Protein AF-A0AAJ1PRW4-F1 (afdb_monomer_lite)

Secondary structure (DSSP, 8-state):
--HHHHHHHTTS-HHHHHHHHHHHB-TT--B----HHHHHHHHHHHHHHHHS---GGGHHHHHHHHHH--TTT--HHHHHHHHHHH--SPPPPHHHH--

Organism: NCBI:txid3045839

Structure (mmCIF, N/CA/C/O backbone):
data_AF-A0AAJ1PRW4-F1
#
_entry.id   AF-A0AAJ1PRW4-F1
#
loop_
_atom_site.group_PDB
_atom_site.id
_atom_site.type_symbol
_atom_site.label_atom_id
_atom_site.label_alt_id
_atom_site.label_comp_id
_atom_site.label_asym_id
_atom_site.label_entity_id
_atom_site.label_seq_id
_atom_site.pdbx_PDB_ins_code
_atom_site.Cartn_x
_atom_site.Cartn_y
_atom_site.Cartn_z
_atom_site.occupancy
_atom_site.B_iso_or_equiv
_atom_site.auth_seq_id
_atom_site.auth_comp_id
_atom_site.auth_asym_id
_atom_site.auth_atom_id
_atom_site.pdbx_PDB_model_num
ATOM 1 N N . MET A 1 1 ? 9.268 9.230 -27.012 1.00 68.38 1 MET A N 1
ATOM 2 C CA . MET A 1 1 ? 10.342 8.262 -26.681 1.00 68.38 1 MET A CA 1
ATOM 3 C C . MET A 1 1 ? 9.889 6.880 -27.147 1.00 68.38 1 MET A C 1
ATOM 5 O O . MET A 1 1 ? 8.752 6.530 -26.859 1.00 68.38 1 MET A O 1
ATOM 9 N N . SER A 1 2 ? 10.690 6.126 -27.910 1.00 83.56 2 SER A N 1
ATOM 10 C CA . SER A 1 2 ? 10.282 4.792 -28.388 1.00 83.56 2 SER A CA 1
ATOM 11 C C . SER A 1 2 ? 10.427 3.731 -27.290 1.00 83.56 2 SER A C 1
ATOM 13 O O . SER A 1 2 ? 11.272 3.859 -26.402 1.00 83.56 2 SER A O 1
ATOM 15 N N . ILE A 1 3 ? 9.641 2.651 -27.354 1.00 84.12 3 ILE A N 1
ATOM 16 C CA . ILE A 1 3 ? 9.716 1.557 -26.370 1.00 84.12 3 ILE A CA 1
ATOM 17 C C . ILE A 1 3 ? 11.099 0.886 -26.334 1.00 84.12 3 ILE A C 1
ATOM 19 O O . ILE A 1 3 ? 11.556 0.466 -25.274 1.00 84.12 3 ILE A O 1
ATOM 23 N N . CYS A 1 4 ? 11.803 0.859 -27.470 1.00 87.06 4 CYS A N 1
ATOM 24 C CA . CYS A 1 4 ? 13.178 0.371 -27.569 1.00 87.06 4 CYS A CA 1
ATOM 25 C C . CYS A 1 4 ? 14.165 1.254 -26.795 1.00 87.06 4 CYS A C 1
ATOM 27 O O . CYS A 1 4 ? 15.070 0.733 -26.145 1.00 87.06 4 CYS A O 1
ATOM 29 N N . ALA A 1 5 ? 13.990 2.579 -26.843 1.00 84.88 5 ALA A N 1
ATOM 30 C CA . ALA A 1 5 ? 14.817 3.511 -26.080 1.00 84.88 5 ALA A CA 1
ATOM 31 C C . ALA A 1 5 ? 14.594 3.334 -24.57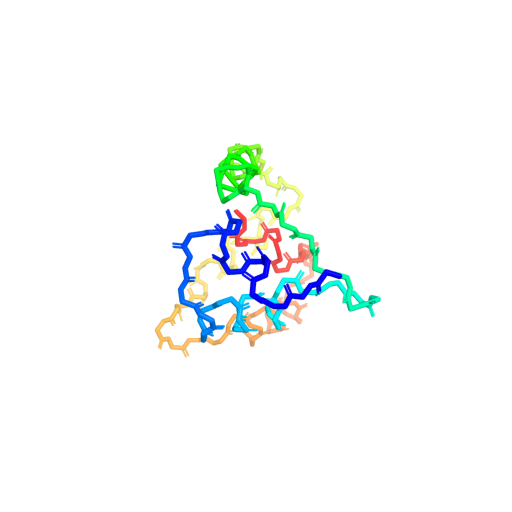1 1.00 84.88 5 ALA A C 1
ATOM 33 O O . ALA A 1 5 ? 15.559 3.250 -23.816 1.00 84.88 5 ALA A O 1
ATOM 34 N N . ILE A 1 6 ? 13.335 3.167 -24.154 1.00 82.25 6 ILE A N 1
ATOM 35 C CA . ILE A 1 6 ? 12.976 2.905 -22.755 1.00 82.25 6 ILE A CA 1
ATOM 36 C C . ILE A 1 6 ? 13.575 1.575 -22.286 1.00 82.25 6 ILE A C 1
ATOM 38 O O . ILE A 1 6 ? 14.233 1.539 -21.253 1.00 82.25 6 ILE A O 1
ATOM 42 N N . ALA A 1 7 ? 13.427 0.497 -23.063 1.00 86.00 7 ALA A N 1
ATOM 43 C CA . ALA A 1 7 ? 13.979 -0.822 -22.742 1.00 86.00 7 ALA A CA 1
ATOM 44 C C . ALA A 1 7 ? 15.508 -0.798 -22.549 1.00 86.00 7 ALA A C 1
ATOM 46 O O . ALA A 1 7 ? 16.024 -1.405 -21.608 1.00 86.00 7 ALA A O 1
ATOM 47 N N . LYS A 1 8 ? 16.225 -0.046 -23.399 1.00 86.38 8 LYS A N 1
ATOM 48 C CA . LYS A 1 8 ? 17.671 0.193 -23.262 1.00 86.38 8 LYS A CA 1
ATOM 49 C C . LYS A 1 8 ? 18.000 0.992 -22.000 1.00 86.38 8 LYS A C 1
ATOM 51 O O . LYS A 1 8 ? 18.910 0.608 -21.271 1.00 86.38 8 LYS A O 1
ATOM 56 N N . GLN A 1 9 ? 17.245 2.054 -21.721 1.00 84.44 9 GLN A N 1
ATOM 57 C CA . GLN A 1 9 ? 17.440 2.909 -20.548 1.00 84.44 9 GLN A CA 1
ATOM 58 C C . GLN A 1 9 ? 17.266 2.136 -19.232 1.00 84.44 9 GLN A C 1
ATOM 60 O O . GLN A 1 9 ? 18.070 2.296 -18.318 1.00 84.44 9 GLN A O 1
ATOM 65 N N . ILE A 1 10 ? 16.265 1.255 -19.153 1.00 81.19 10 ILE A N 1
ATOM 66 C CA . ILE A 1 10 ? 15.992 0.435 -17.961 1.00 81.19 10 ILE A CA 1
ATOM 67 C C . ILE A 1 10 ? 16.779 -0.888 -17.932 1.00 81.19 10 ILE A C 1
ATOM 69 O O . ILE A 1 10 ? 16.681 -1.635 -16.960 1.00 81.19 10 ILE A O 1
ATOM 73 N N . LYS A 1 11 ? 17.539 -1.205 -18.992 1.00 86.88 11 LYS A N 1
ATOM 74 C CA . LYS A 1 11 ? 18.270 -2.474 -19.178 1.00 86.88 11 LYS A CA 1
ATOM 75 C C . LYS A 1 11 ? 17.382 -3.719 -18.996 1.00 86.88 11 LYS A C 1
ATOM 77 O O . LYS A 1 11 ? 17.758 -4.675 -18.317 1.00 86.88 11 LYS A O 1
ATOM 82 N N . LYS A 1 12 ? 16.184 -3.722 -19.593 1.00 85.31 12 LYS A N 1
ATOM 83 C CA . LYS A 1 12 ? 15.239 -4.859 -19.556 1.00 85.31 12 LYS A CA 1
ATOM 84 C C . LYS A 1 12 ? 14.735 -5.217 -20.953 1.00 85.31 12 LYS A C 1
ATOM 86 O O . LYS A 1 12 ? 14.883 -4.454 -21.902 1.00 85.31 12 LYS A O 1
ATOM 91 N N . SER A 1 13 ? 14.095 -6.384 -21.069 1.00 92.38 13 SER A N 1
ATOM 92 C CA . SER A 1 13 ? 13.453 -6.807 -22.319 1.00 92.38 13 SER A CA 1
ATOM 93 C C . SER A 1 13 ? 12.327 -5.849 -22.731 1.00 92.38 13 SER A C 1
ATOM 95 O O . SER A 1 13 ? 11.680 -5.232 -21.882 1.00 92.38 13 SER A O 1
ATOM 97 N N . LEU A 1 14 ? 12.024 -5.792 -24.030 1.00 90.50 14 LEU A N 1
ATOM 98 C CA . LEU A 1 14 ? 10.896 -5.021 -24.572 1.00 90.50 14 LEU A CA 1
ATOM 99 C C . LEU A 1 14 ? 9.560 -5.391 -23.912 1.00 90.50 14 LEU A C 1
ATOM 101 O O . LEU A 1 14 ? 8.748 -4.518 -23.613 1.00 90.50 14 LEU A O 1
ATOM 105 N N . SER A 1 15 ? 9.346 -6.681 -23.636 1.00 90.44 15 SER A N 1
ATOM 106 C CA . SER A 1 15 ? 8.136 -7.158 -22.956 1.00 90.44 15 SER A CA 1
ATOM 107 C C . SER A 1 15 ? 8.033 -6.612 -21.526 1.00 90.44 15 SER A C 1
ATOM 109 O O . SER A 1 15 ? 6.960 -6.196 -21.088 1.00 90.44 15 SER A O 1
ATOM 111 N N . THR A 1 16 ? 9.160 -6.552 -20.812 1.00 85.81 16 THR A N 1
ATOM 112 C CA . THR A 1 16 ? 9.255 -5.986 -19.464 1.00 85.81 16 THR A CA 1
ATOM 113 C C . THR A 1 16 ? 9.016 -4.481 -19.501 1.00 85.81 16 THR A C 1
ATOM 115 O O . THR A 1 16 ? 8.187 -3.996 -18.737 1.00 85.81 16 THR A O 1
ATOM 118 N N . ALA A 1 17 ? 9.652 -3.772 -20.440 1.00 85.38 17 ALA A N 1
ATOM 119 C CA . ALA A 1 17 ? 9.452 -2.341 -20.658 1.00 85.38 17 ALA A CA 1
ATOM 120 C C . ALA A 1 17 ? 7.980 -2.017 -20.957 1.00 85.38 17 ALA A C 1
ATOM 122 O O . ALA A 1 17 ? 7.410 -1.112 -20.358 1.00 85.38 17 ALA A O 1
ATOM 123 N N . SER A 1 18 ? 7.322 -2.810 -21.810 1.00 87.50 18 SER A N 1
ATOM 124 C CA . SER A 1 18 ? 5.897 -2.657 -22.131 1.00 87.50 18 SER A CA 1
ATOM 125 C C . SER A 1 18 ? 5.006 -2.783 -20.893 1.00 87.50 18 SER A C 1
ATOM 127 O O . SER A 1 18 ? 4.149 -1.933 -20.639 1.00 87.50 18 SER A O 1
ATOM 129 N N . ARG A 1 19 ? 5.228 -3.826 -20.083 1.00 85.06 19 ARG A N 1
ATOM 130 C CA . ARG A 1 19 ? 4.487 -4.039 -18.829 1.00 85.06 19 ARG A CA 1
ATOM 131 C C . ARG A 1 19 ? 4.746 -2.918 -17.829 1.00 85.06 19 ARG A C 1
ATOM 133 O O . ARG A 1 19 ? 3.827 -2.512 -17.125 1.00 85.06 19 ARG A O 1
ATOM 140 N N . GLU A 1 20 ? 5.980 -2.436 -17.748 1.00 82.50 20 GLU A N 1
ATOM 141 C CA . GLU A 1 20 ? 6.358 -1.371 -16.829 1.00 82.50 20 GLU A CA 1
ATOM 142 C C . GLU A 1 20 ? 5.729 -0.032 -17.214 1.00 82.50 20 GLU A C 1
ATOM 144 O O . GLU A 1 20 ? 5.149 0.622 -16.350 1.00 82.50 20 GLU A O 1
ATOM 149 N N . ILE A 1 21 ? 5.746 0.325 -18.502 1.00 84.38 21 ILE A N 1
ATOM 150 C CA . ILE A 1 21 ? 5.073 1.518 -19.026 1.00 84.38 21 ILE A CA 1
ATOM 151 C C . ILE A 1 21 ? 3.592 1.471 -18.658 1.00 84.38 21 ILE A C 1
ATOM 153 O O . ILE A 1 21 ? 3.112 2.384 -17.995 1.00 84.38 21 ILE A O 1
ATOM 157 N N . LYS A 1 22 ? 2.883 0.375 -18.960 1.00 83.12 22 LYS A N 1
ATOM 158 C CA . LYS A 1 22 ? 1.457 0.232 -18.606 1.00 83.12 22 LYS A CA 1
ATOM 159 C C . LYS A 1 22 ? 1.180 0.412 -17.110 1.00 83.12 22 LYS A C 1
ATOM 161 O O . LYS A 1 22 ? 0.123 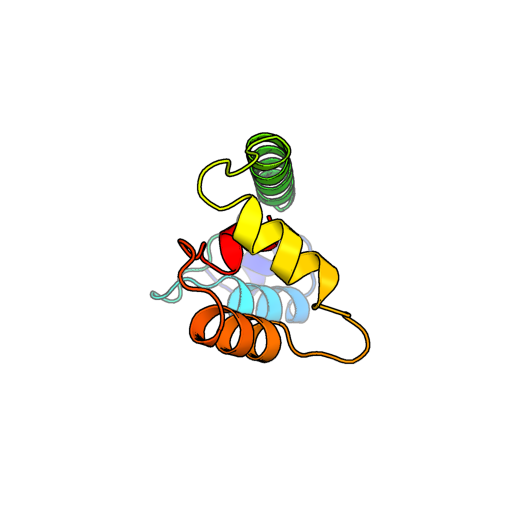0.905 -16.743 1.00 83.12 22 LYS A O 1
ATOM 166 N N . ARG A 1 23 ? 2.111 0.006 -16.243 1.00 79.38 23 ARG A N 1
ATOM 167 C CA . ARG A 1 23 ? 1.962 0.098 -14.780 1.00 79.38 23 ARG A CA 1
ATOM 168 C C . ARG A 1 23 ? 2.329 1.466 -14.207 1.00 79.38 23 ARG A C 1
ATOM 170 O O . ARG A 1 23 ? 1.796 1.826 -13.164 1.00 79.38 23 ARG A O 1
ATOM 177 N N . LYS A 1 24 ? 3.281 2.173 -14.823 1.00 77.94 24 LYS A N 1
ATOM 178 C CA . LYS A 1 24 ? 3.865 3.428 -14.314 1.00 77.94 24 LYS A CA 1
ATOM 179 C C . LYS A 1 24 ? 3.471 4.667 -15.133 1.00 77.94 24 LYS A C 1
ATOM 181 O O . LYS A 1 24 ? 3.978 5.751 -14.864 1.00 77.94 24 LYS A O 1
ATOM 186 N N . SER A 1 25 ? 2.597 4.523 -16.127 1.00 79.75 25 SER A N 1
ATOM 187 C CA . SER A 1 25 ? 2.031 5.659 -16.865 1.00 79.75 25 SER A CA 1
ATOM 188 C C . SER A 1 25 ? 1.142 6.490 -15.943 1.00 79.75 25 SER A C 1
ATOM 190 O O . SER A 1 25 ? 0.329 5.933 -15.205 1.00 79.75 25 SER A O 1
ATOM 192 N N . ASN A 1 26 ? 1.294 7.813 -15.972 1.00 76.31 26 ASN A N 1
ATOM 193 C CA . ASN A 1 26 ? 0.382 8.713 -15.267 1.00 76.31 26 ASN A CA 1
ATOM 194 C C . ASN A 1 26 ? -0.955 8.871 -16.030 1.00 76.31 26 ASN A C 1
ATOM 196 O O . ASN A 1 26 ? -1.139 8.300 -17.103 1.00 76.31 26 ASN A O 1
ATOM 200 N N . TYR A 1 27 ? -1.883 9.673 -15.494 1.00 74.00 27 TYR A N 1
ATOM 201 C CA . TYR A 1 27 ? -3.188 9.950 -16.121 1.00 74.00 27 TYR A CA 1
ATOM 202 C C . TYR A 1 27 ? -3.082 10.515 -17.552 1.00 74.00 27 TYR A C 1
ATOM 204 O O . TYR A 1 27 ? -3.963 10.294 -18.375 1.00 74.00 27 TYR A O 1
ATOM 212 N N . PHE A 1 28 ? -1.974 11.187 -17.870 1.00 79.69 28 PHE A N 1
ATOM 213 C CA . PHE A 1 28 ? -1.679 11.744 -19.192 1.00 79.69 28 PHE A CA 1
ATOM 214 C C . PHE A 1 28 ? -0.891 10.778 -20.095 1.00 79.69 28 PHE A C 1
ATOM 216 O O . PHE A 1 28 ? -0.346 11.188 -21.117 1.00 79.69 28 PHE A O 1
ATOM 223 N N . ASN A 1 29 ? -0.807 9.493 -19.726 1.00 70.56 29 ASN A N 1
ATOM 224 C CA . ASN A 1 29 ? -0.022 8.459 -20.408 1.00 70.56 29 ASN A CA 1
ATOM 225 C C . ASN A 1 29 ? 1.477 8.774 -20.537 1.00 70.56 29 ASN A C 1
ATOM 227 O O . ASN A 1 29 ? 2.170 8.230 -21.399 1.00 70.56 2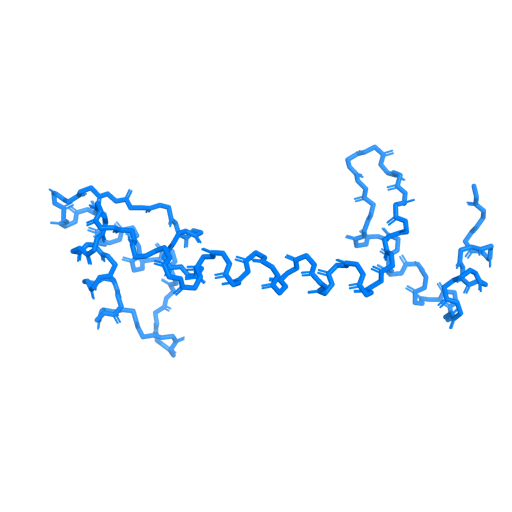9 ASN A O 1
ATOM 231 N N . TRP A 1 30 ? 2.014 9.627 -19.668 1.00 77.75 30 TRP A N 1
ATOM 232 C CA . TRP A 1 30 ? 3.446 9.877 -19.620 1.00 77.75 30 TRP A CA 1
ATOM 233 C C . TRP A 1 30 ? 4.122 8.838 -18.743 1.00 77.75 30 TRP A C 1
ATOM 235 O O . TRP A 1 30 ? 3.763 8.630 -17.581 1.00 77.75 30 TRP A O 1
ATOM 245 N N . TYR A 1 31 ? 5.126 8.187 -19.323 1.00 75.25 31 TYR A N 1
ATOM 246 C CA . TYR A 1 31 ? 5.998 7.286 -18.596 1.00 75.25 31 TYR A CA 1
ATOM 247 C C . TYR A 1 31 ? 7.024 8.100 -17.815 1.00 75.25 31 TYR A C 1
ATOM 249 O O . TYR A 1 31 ? 7.908 8.731 -18.398 1.00 75.25 31 TYR A O 1
ATOM 257 N N . GLN A 1 32 ? 6.915 8.064 -16.492 1.00 72.81 32 GLN A N 1
ATOM 258 C CA . GLN A 1 32 ? 7.913 8.639 -15.607 1.00 72.81 32 GLN A CA 1
ATOM 259 C C . GLN A 1 32 ? 8.826 7.515 -15.119 1.00 72.81 32 GLN A C 1
ATOM 261 O O . GLN A 1 32 ? 8.437 6.676 -14.303 1.00 72.81 32 GLN A O 1
ATOM 266 N N . PHE A 1 33 ? 10.046 7.477 -15.656 1.00 71.50 33 PHE A N 1
ATOM 267 C CA . PHE A 1 33 ? 11.079 6.579 -15.157 1.00 71.50 33 PHE A CA 1
ATOM 268 C C . PHE A 1 33 ? 11.555 7.085 -13.795 1.00 71.50 33 PHE A C 1
ATOM 270 O O . PHE A 1 33 ? 12.421 7.953 -13.696 1.00 71.50 33 PHE A O 1
ATOM 277 N N . GLU A 1 34 ? 10.953 6.570 -12.729 1.00 66.88 34 GLU A N 1
ATOM 278 C CA . GLU A 1 34 ? 11.533 6.688 -11.400 1.00 66.88 34 GLU A CA 1
ATOM 279 C C . GLU A 1 34 ? 12.516 5.549 -11.180 1.00 66.88 34 GLU A C 1
ATOM 281 O O . GLU A 1 34 ? 12.149 4.374 -11.272 1.00 66.88 34 GLU A O 1
ATOM 286 N N . ASP A 1 35 ? 13.751 5.925 -10.856 1.00 66.19 35 ASP A N 1
ATOM 287 C CA . ASP A 1 35 ? 14.772 5.013 -10.362 1.00 66.19 35 ASP A CA 1
ATOM 288 C C . ASP A 1 35 ? 14.184 4.191 -9.202 1.00 66.19 35 ASP A C 1
ATOM 290 O O . ASP A 1 35 ? 13.678 4.747 -8.218 1.00 66.19 35 ASP A O 1
ATOM 294 N N . GLU A 1 36 ? 14.196 2.864 -9.332 1.00 63.31 36 GLU A N 1
ATOM 295 C CA . GLU A 1 36 ? 13.605 1.954 -8.345 1.00 63.31 36 GLU A CA 1
ATOM 296 C C . GLU A 1 36 ? 14.226 2.158 -6.956 1.00 63.31 36 GLU A C 1
ATOM 298 O O . GLU A 1 36 ? 13.538 2.016 -5.939 1.00 63.31 36 GLU A O 1
ATOM 303 N N . ASN A 1 37 ? 15.478 2.623 -6.911 1.00 62.31 37 ASN A N 1
ATOM 304 C CA . ASN A 1 37 ? 16.153 3.024 -5.683 1.00 62.31 37 ASN A CA 1
ATOM 305 C C . ASN A 1 37 ? 15.455 4.209 -5.008 1.00 62.31 37 ASN A C 1
ATOM 307 O O . ASN A 1 37 ? 15.189 4.172 -3.809 1.00 62.31 37 ASN A O 1
ATOM 311 N N . LYS A 1 38 ? 15.061 5.236 -5.770 1.00 72.31 38 LYS A N 1
ATOM 312 C CA . LYS A 1 38 ? 14.351 6.407 -5.227 1.00 72.31 38 LYS A CA 1
ATOM 313 C C . LYS A 1 38 ? 12.975 6.025 -4.696 1.00 72.31 38 LYS A C 1
AT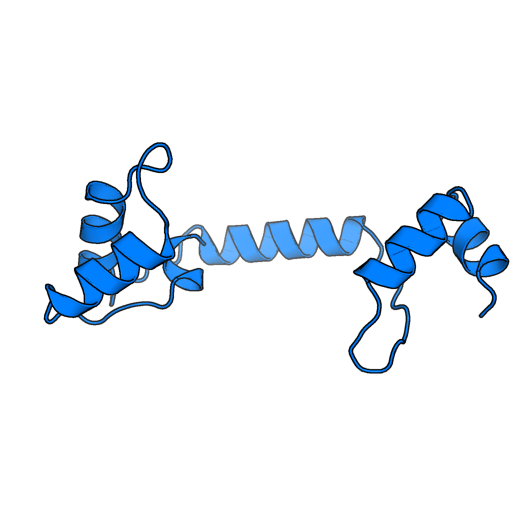OM 315 O O . LYS A 1 38 ? 12.563 6.526 -3.651 1.00 72.31 38 LYS A O 1
ATOM 320 N N . LYS A 1 39 ? 12.274 5.115 -5.376 1.00 69.88 39 LYS A N 1
ATOM 321 C CA . LYS A 1 39 ? 10.976 4.608 -4.912 1.00 69.88 39 LYS A CA 1
ATOM 322 C C . LYS A 1 39 ? 11.109 3.817 -3.609 1.00 69.88 39 LYS A C 1
ATOM 324 O O . LYS A 1 39 ? 10.328 4.038 -2.685 1.00 69.88 39 LYS A O 1
ATOM 329 N N . THR A 1 40 ? 12.120 2.958 -3.523 1.00 70.62 40 THR A N 1
ATOM 330 C CA . THR A 1 40 ? 12.421 2.160 -2.326 1.00 70.62 40 THR A CA 1
ATOM 331 C C . THR A 1 40 ? 12.791 3.053 -1.142 1.00 70.62 40 THR A C 1
ATOM 333 O O . THR A 1 40 ? 12.234 2.898 -0.058 1.00 70.62 40 THR A O 1
ATOM 336 N N . VAL A 1 41 ? 13.641 4.061 -1.360 1.00 76.56 41 VAL A N 1
ATOM 337 C CA . VAL A 1 41 ? 14.012 5.052 -0.336 1.00 76.56 41 VAL A CA 1
ATOM 338 C C . VAL A 1 41 ? 12.795 5.857 0.124 1.00 76.56 41 VAL A C 1
ATOM 340 O O . VAL A 1 41 ? 12.573 5.997 1.324 1.00 76.56 41 VAL A O 1
ATOM 343 N N . ARG A 1 42 ? 11.945 6.330 -0.798 1.00 77.69 42 ARG A N 1
ATOM 344 C CA . ARG A 1 42 ? 10.703 7.040 -0.440 1.00 77.69 42 ARG A CA 1
ATOM 345 C C . ARG A 1 42 ? 9.747 6.168 0.370 1.00 77.69 42 ARG A C 1
ATOM 347 O O . ARG A 1 42 ? 9.161 6.661 1.327 1.00 77.69 42 ARG A O 1
ATOM 354 N N . GLN A 1 43 ? 9.597 4.892 0.016 1.00 73.56 43 GLN A N 1
ATOM 355 C CA . GLN A 1 43 ? 8.794 3.946 0.798 1.00 73.56 43 GLN A CA 1
ATOM 356 C C . GLN A 1 43 ? 9.389 3.701 2.181 1.00 73.56 43 GLN A C 1
ATOM 358 O O . GLN A 1 43 ? 8.645 3.693 3.157 1.00 73.56 43 GLN A O 1
ATOM 363 N N . HIS A 1 44 ? 10.709 3.554 2.284 1.00 74.75 44 HIS A N 1
ATOM 364 C CA . HIS A 1 44 ? 11.385 3.410 3.567 1.00 74.75 44 HIS A CA 1
ATOM 365 C C . HIS A 1 44 ? 11.157 4.635 4.462 1.00 74.75 44 HIS A C 1
ATOM 367 O O . HIS A 1 44 ? 10.735 4.476 5.603 1.00 74.75 44 HIS A O 1
ATOM 373 N N . ILE A 1 45 ? 11.344 5.848 3.929 1.00 76.56 45 ILE A N 1
ATOM 374 C CA . ILE A 1 45 ? 11.113 7.105 4.656 1.00 76.56 45 ILE A CA 1
ATOM 375 C C . ILE A 1 45 ? 9.647 7.240 5.061 1.00 76.56 45 ILE A C 1
ATOM 377 O O . ILE A 1 45 ? 9.372 7.542 6.214 1.00 76.56 45 ILE A O 1
ATOM 381 N N . HIS A 1 46 ? 8.704 6.991 4.147 1.00 73.44 46 HIS A N 1
ATOM 382 C CA . HIS A 1 46 ? 7.274 7.001 4.457 1.00 73.44 46 HIS A CA 1
ATOM 383 C C . HIS A 1 46 ? 6.981 6.046 5.619 1.00 73.44 46 HIS A C 1
ATOM 385 O O . HIS A 1 46 ? 6.482 6.467 6.657 1.00 73.44 46 HIS A O 1
ATOM 391 N N . ASN A 1 47 ? 7.370 4.779 5.494 1.00 68.19 47 ASN A N 1
ATOM 392 C CA . ASN A 1 47 ? 7.127 3.783 6.532 1.00 68.19 47 ASN A CA 1
ATOM 393 C C . ASN A 1 47 ? 7.808 4.156 7.850 1.00 68.19 47 ASN A C 1
ATOM 395 O O . ASN A 1 47 ? 7.219 3.940 8.896 1.00 68.19 47 ASN A O 1
ATOM 399 N N . TYR A 1 48 ? 9.006 4.746 7.820 1.00 71.69 48 TYR A N 1
ATOM 400 C CA . TYR A 1 48 ? 9.707 5.225 9.011 1.00 71.69 48 TYR A CA 1
ATOM 401 C C . TYR A 1 48 ? 8.987 6.403 9.684 1.00 71.69 48 TYR A C 1
ATOM 403 O O . TYR A 1 48 ? 8.774 6.374 10.894 1.00 71.69 48 TYR A O 1
ATOM 411 N N . MET A 1 49 ? 8.551 7.399 8.908 1.00 63.34 49 MET A N 1
ATOM 412 C CA . MET A 1 49 ? 7.796 8.558 9.402 1.00 63.34 49 MET A CA 1
ATOM 413 C C . MET A 1 49 ? 6.468 8.138 10.038 1.00 63.34 49 MET A C 1
ATOM 415 O O . MET A 1 49 ? 6.065 8.694 11.058 1.00 63.34 49 MET A O 1
ATOM 419 N N . PHE A 1 50 ? 5.813 7.117 9.480 1.00 61.66 50 PHE A N 1
ATOM 420 C CA . PHE A 1 50 ? 4.558 6.585 10.013 1.00 61.66 50 PHE A CA 1
ATOM 421 C C . PHE A 1 50 ? 4.744 5.446 11.032 1.00 61.66 50 PHE A C 1
ATOM 423 O O . PHE A 1 50 ? 3.794 5.087 11.723 1.00 61.66 50 PHE A O 1
ATOM 430 N N . ARG A 1 51 ? 5.973 4.938 11.224 1.00 58.22 51 ARG A N 1
ATOM 431 C CA . ARG A 1 51 ? 6.298 3.845 12.164 1.00 58.22 51 ARG A CA 1
ATOM 432 C C . ARG A 1 51 ? 5.924 4.177 13.605 1.00 58.22 51 ARG A C 1
ATOM 434 O O . ARG A 1 51 ? 5.579 3.284 14.374 1.00 58.22 51 ARG A O 1
ATOM 441 N N . TYR A 1 52 ? 6.007 5.458 13.961 1.00 54.50 52 TYR A N 1
ATOM 442 C CA . TYR A 1 52 ? 5.731 5.963 15.307 1.00 54.50 52 TYR A CA 1
ATOM 443 C C . TYR A 1 52 ? 4.605 6.988 15.358 1.00 54.50 52 TYR A C 1
ATOM 445 O O . TYR A 1 52 ? 4.317 7.505 16.438 1.00 54.50 52 TYR A O 1
ATOM 453 N N . SER A 1 53 ? 3.924 7.262 14.239 1.00 55.75 53 SER A N 1
ATOM 454 C CA . SER A 1 53 ? 2.686 8.037 14.263 1.00 55.75 53 SER A CA 1
ATOM 455 C C . SER A 1 53 ? 1.579 7.157 14.845 1.00 55.75 53 SER A C 1
ATOM 457 O O . SER A 1 53 ? 0.687 6.674 14.147 1.00 55.75 53 SER A O 1
ATOM 459 N N . VAL A 1 54 ? 1.663 6.896 16.149 1.00 54.34 54 VAL A N 1
ATOM 460 C CA . VAL A 1 54 ? 0.548 6.397 16.938 1.00 54.34 54 VAL A CA 1
ATOM 461 C C . VAL A 1 54 ? -0.528 7.449 16.772 1.00 54.34 54 VAL A C 1
ATOM 463 O O . VAL A 1 54 ? -0.434 8.549 17.306 1.00 54.34 54 VAL A O 1
ATOM 466 N N . ASN A 1 55 ? -1.519 7.139 15.947 1.00 59.69 55 ASN A N 1
ATOM 467 C CA . ASN A 1 55 ? -2.618 8.042 15.679 1.00 59.69 55 ASN A CA 1
ATOM 468 C C . ASN A 1 55 ? -3.507 8.050 16.932 1.00 59.69 55 ASN A C 1
ATOM 470 O O . ASN A 1 55 ? -4.465 7.282 17.024 1.00 59.69 55 ASN A O 1
ATOM 474 N N . PHE A 1 56 ? -3.097 8.815 17.954 1.00 61.38 56 PHE A N 1
ATOM 475 C CA . PHE A 1 56 ? -3.698 8.833 19.292 1.00 61.38 56 PHE A CA 1
ATOM 476 C C . PHE A 1 56 ? -5.205 9.081 19.221 1.00 61.38 56 PHE A C 1
ATOM 478 O O . PHE A 1 56 ? -5.962 8.435 19.941 1.00 61.38 56 PHE A O 1
ATOM 485 N N . GLU A 1 57 ? -5.633 9.917 18.275 1.00 65.31 57 GLU A N 1
ATOM 486 C CA . GLU A 1 57 ? -7.037 10.219 17.993 1.00 65.31 57 GLU A CA 1
ATOM 487 C C . GLU A 1 57 ? -7.865 8.979 17.611 1.00 65.31 57 GLU A C 1
ATOM 489 O O . GLU A 1 57 ? -9.035 8.875 17.972 1.00 65.31 57 GLU A O 1
ATOM 494 N N . PHE A 1 58 ? -7.256 7.999 16.938 1.00 71.25 58 PHE A N 1
ATOM 495 C CA . PHE A 1 58 ? -7.930 6.788 16.456 1.00 71.25 58 PHE A CA 1
ATOM 496 C C . PHE A 1 58 ? -7.461 5.519 17.171 1.00 71.25 58 PHE A C 1
ATOM 498 O O . PHE A 1 58 ? -7.773 4.411 16.734 1.00 71.25 58 PHE A O 1
ATOM 505 N N . LYS A 1 59 ? -6.707 5.647 18.270 1.00 72.31 59 LYS A N 1
ATOM 506 C CA . LYS A 1 59 ? -6.091 4.519 18.987 1.00 72.31 59 LYS A CA 1
ATOM 507 C C . LYS A 1 59 ? -7.120 3.457 19.381 1.00 72.31 59 LYS A C 1
ATOM 509 O O . LYS A 1 59 ? -6.868 2.265 19.204 1.00 72.31 59 LYS A O 1
ATOM 514 N N . SER A 1 60 ? -8.290 3.888 19.852 1.00 75.19 60 SER A N 1
ATOM 515 C CA . SER A 1 60 ? -9.399 3.007 20.234 1.00 75.19 60 SER A CA 1
ATOM 516 C C . SER A 1 60 ? -9.955 2.237 19.037 1.00 75.19 60 SER A C 1
ATOM 518 O O . SER A 1 60 ? -10.092 1.017 19.107 1.00 75.19 60 SER A O 1
ATOM 520 N N . PHE A 1 61 ? -10.190 2.920 17.912 1.00 78.88 61 PHE A N 1
ATOM 521 C CA . PHE A 1 61 ? -10.673 2.287 16.685 1.00 78.88 61 PHE A CA 1
ATOM 522 C C . PHE A 1 61 ? -9.638 1.319 16.101 1.00 78.88 61 PHE A C 1
ATOM 524 O O . PHE A 1 61 ? -9.967 0.178 15.794 1.00 78.88 61 PHE A O 1
ATOM 531 N N . SER A 1 62 ? -8.369 1.723 16.026 1.00 74.50 62 SER A N 1
ATOM 532 C CA . SER A 1 62 ? -7.275 0.882 15.530 1.00 74.50 62 SER A CA 1
ATOM 533 C C . SER A 1 62 ? -7.066 -0.372 16.385 1.00 74.50 62 SER A C 1
ATOM 535 O O . SER A 1 62 ? -6.817 -1.444 15.836 1.00 74.50 62 SER A O 1
ATOM 537 N N . LYS A 1 63 ? -7.192 -0.277 17.717 1.00 79.62 63 LYS A N 1
ATOM 538 C CA . LYS A 1 63 ? -7.117 -1.441 18.618 1.00 79.62 63 LYS A CA 1
ATOM 539 C C . LYS A 1 63 ? -8.277 -2.405 18.370 1.00 79.62 63 LYS A C 1
ATOM 541 O O . LYS A 1 63 ? -8.066 -3.605 18.227 1.00 79.62 63 LYS A O 1
ATOM 546 N N . LEU A 1 64 ? -9.490 -1.870 18.274 1.00 80.75 64 LEU A N 1
ATOM 547 C CA . LEU A 1 64 ? -10.705 -2.656 18.077 1.00 80.75 64 LEU A CA 1
ATOM 548 C C . LEU A 1 64 ? -10.713 -3.332 16.695 1.00 80.75 64 LEU A C 1
ATOM 550 O O . LEU A 1 64 ? -11.023 -4.517 16.579 1.00 80.75 64 LEU A O 1
ATOM 554 N N . PHE A 1 65 ? -10.251 -2.616 15.669 1.00 80.88 65 PHE A N 1
ATOM 555 C CA . PHE A 1 65 ? -10.042 -3.143 14.327 1.00 80.88 65 PHE A CA 1
ATOM 556 C C . PHE A 1 65 ? -9.006 -4.267 14.301 1.00 80.88 65 PHE A C 1
ATOM 558 O O . PHE A 1 65 ? -9.301 -5.330 13.764 1.00 80.88 65 PHE A O 1
ATOM 565 N N . LYS A 1 66 ? -7.828 -4.087 14.914 1.00 76.06 66 LYS A N 1
ATOM 566 C CA . LYS A 1 66 ? -6.787 -5.132 14.964 1.00 76.06 66 LYS A CA 1
ATOM 567 C C . LYS A 1 66 ? -7.251 -6.395 15.691 1.00 76.06 66 LYS A C 1
ATOM 569 O O . LYS A 1 66 ? -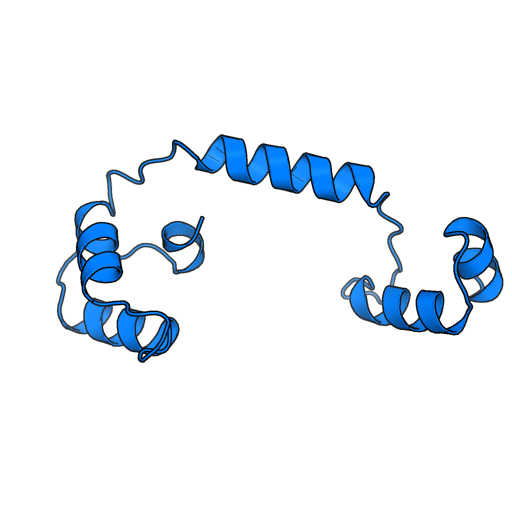6.907 -7.485 15.255 1.00 76.06 66 LYS A O 1
ATOM 574 N N . ASN A 1 67 ? -8.054 -6.258 16.746 1.00 81.38 67 ASN A N 1
ATOM 575 C CA . ASN A 1 67 ? -8.586 -7.408 17.479 1.00 81.38 67 ASN A CA 1
ATOM 576 C C . ASN A 1 67 ? -9.601 -8.216 16.658 1.00 81.38 67 ASN A C 1
ATOM 578 O O . ASN A 1 67 ? -9.639 -9.437 16.766 1.00 81.38 67 ASN A O 1
ATOM 582 N N . LYS A 1 68 ? -10.433 -7.548 15.850 1.00 79.75 68 LYS A N 1
ATOM 583 C CA . LYS A 1 68 ? -11.488 -8.208 15.065 1.00 79.75 68 LYS A CA 1
ATOM 584 C C . LYS A 1 68 ? -11.008 -8.666 13.685 1.00 79.75 68 LYS A C 1
ATOM 586 O O . LYS A 1 68 ? -11.516 -9.639 13.134 1.00 79.75 68 LYS A O 1
ATOM 591 N N . TYR A 1 69 ? -10.030 -7.971 13.111 1.00 81.00 69 TYR A N 1
ATOM 592 C CA . TYR A 1 69 ? -9.497 -8.269 11.789 1.00 81.00 69 TYR A CA 1
ATOM 593 C C . TYR A 1 69 ? -8.537 -9.464 11.826 1.00 81.00 69 TYR A C 1
ATOM 595 O O . TYR A 1 69 ? -7.367 -9.356 12.184 1.00 81.00 69 TYR A O 1
ATOM 603 N N . ASN A 1 70 ? -9.029 -10.607 11.362 1.00 76.75 70 ASN A N 1
ATOM 604 C CA . ASN A 1 70 ? -8.235 -11.785 11.037 1.00 76.75 70 ASN A CA 1
ATOM 605 C C . ASN A 1 70 ? -8.016 -11.867 9.520 1.00 76.75 70 ASN A C 1
ATOM 607 O O . ASN A 1 70 ? -8.944 -12.159 8.766 1.00 76.75 70 ASN A O 1
ATOM 611 N N . LYS A 1 71 ? -6.768 -11.669 9.081 1.00 73.06 71 LYS A N 1
ATOM 612 C CA . LYS A 1 71 ? -6.369 -11.656 7.661 1.00 73.06 71 LYS A CA 1
ATOM 613 C C . LYS A 1 71 ? -6.727 -12.941 6.901 1.00 73.06 71 LYS A C 1
ATOM 615 O O . LYS A 1 71 ? -6.849 -12.898 5.682 1.00 73.06 71 LYS A O 1
ATOM 620 N N . LYS A 1 72 ? -6.872 -14.073 7.599 1.00 70.06 72 LYS A N 1
ATOM 621 C CA . LYS A 1 72 ? -7.192 -15.371 6.989 1.00 70.06 72 LYS A CA 1
ATOM 622 C C . LYS A 1 72 ? -8.681 -15.527 6.668 1.00 70.06 72 LYS A C 1
ATOM 624 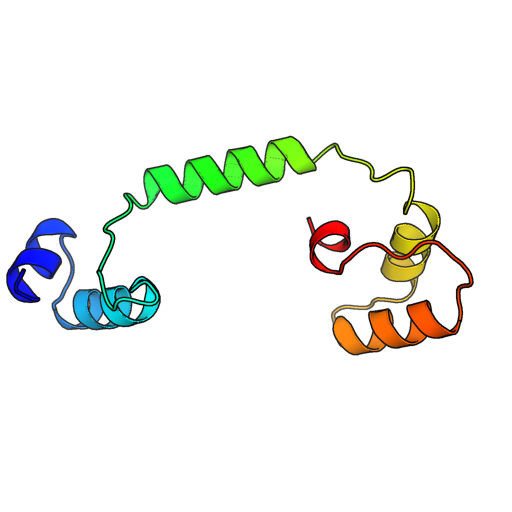O O . LYS A 1 72 ? -9.015 -16.265 5.750 1.00 70.06 72 LYS A O 1
ATOM 629 N N . TYR A 1 73 ? -9.553 -14.836 7.404 1.00 71.06 73 TYR A N 1
ATOM 630 C CA . TYR A 1 73 ? -10.999 -15.087 7.370 1.00 71.06 73 TYR A CA 1
ATOM 631 C C . TYR A 1 73 ? -11.847 -13.848 7.070 1.00 71.06 73 TYR A C 1
ATOM 633 O O . TYR A 1 73 ? -12.993 -13.989 6.660 1.00 71.06 73 TYR A O 1
ATOM 641 N N . PHE A 1 74 ? -11.309 -12.635 7.234 1.00 72.88 74 PHE A N 1
ATOM 642 C CA . PHE A 1 74 ? -12.079 -11.405 7.075 1.00 72.88 74 PHE A CA 1
ATOM 643 C C . PHE A 1 74 ? -11.494 -10.471 6.016 1.00 72.88 74 PHE A C 1
ATOM 645 O O . PHE A 1 74 ? -10.285 -10.264 5.917 1.00 72.88 74 PHE A O 1
ATOM 652 N N . GLY A 1 75 ? -12.386 -9.852 5.241 1.00 79.19 75 GLY A N 1
ATOM 653 C CA . GLY A 1 75 ? -12.028 -8.800 4.298 1.00 79.19 75 GLY A CA 1
ATOM 654 C C . GLY A 1 75 ? -11.822 -7.461 5.007 1.00 79.19 75 GLY A C 1
ATOM 655 O O . GLY A 1 75 ? -12.705 -6.999 5.725 1.00 79.19 75 GLY A O 1
ATOM 656 N N . ILE A 1 76 ? -10.701 -6.789 4.726 1.00 78.62 76 ILE A N 1
ATOM 657 C CA . ILE A 1 76 ? -10.325 -5.488 5.316 1.00 78.62 76 ILE A CA 1
ATOM 658 C C . ILE A 1 76 ? -11.479 -4.471 5.280 1.00 78.62 76 ILE A C 1
ATOM 660 O O . ILE A 1 76 ? -11.792 -3.836 6.286 1.00 78.62 76 ILE A O 1
ATOM 664 N N . LYS A 1 77 ? -12.136 -4.327 4.120 1.00 79.44 77 LYS A N 1
ATOM 665 C CA . LYS A 1 77 ? -13.261 -3.395 3.938 1.00 79.44 77 LYS A CA 1
ATOM 666 C C . LYS A 1 77 ? -14.510 -3.818 4.714 1.00 79.44 77 LYS A C 1
ATOM 668 O O . LYS A 1 77 ? -15.219 -2.953 5.220 1.00 79.44 77 LYS A O 1
ATOM 673 N N . ALA A 1 78 ? -14.773 -5.122 4.807 1.00 80.50 78 ALA A N 1
ATOM 674 C CA . ALA A 1 78 ? -15.936 -5.652 5.510 1.00 80.50 78 ALA A CA 1
ATOM 675 C C . ALA A 1 78 ? -15.815 -5.391 7.016 1.00 80.50 78 ALA A C 1
ATOM 677 O O . ALA A 1 78 ? -16.693 -4.752 7.590 1.00 80.50 78 ALA A O 1
ATOM 678 N N . THR A 1 79 ? -14.677 -5.754 7.619 1.00 81.44 79 THR A N 1
ATOM 679 C CA . THR A 1 79 ? -14.401 -5.492 9.040 1.00 81.44 79 THR A CA 1
ATOM 680 C C . THR A 1 79 ? -14.422 -3.995 9.351 1.00 81.44 79 THR A C 1
ATOM 682 O O . THR A 1 79 ? -14.930 -3.579 10.386 1.00 81.44 79 THR A O 1
ATOM 685 N N . TYR A 1 80 ? -13.919 -3.157 8.440 1.00 83.12 80 TYR A N 1
ATOM 686 C CA . TYR A 1 80 ? -13.906 -1.705 8.626 1.00 83.12 80 TYR A CA 1
ATOM 687 C C . TYR A 1 80 ? -15.314 -1.109 8.640 1.00 83.12 80 TYR A C 1
ATOM 689 O O . TYR A 1 80 ? -15.654 -0.349 9.544 1.00 83.12 80 TYR A O 1
ATOM 697 N N . ASN A 1 81 ? -16.143 -1.472 7.658 1.00 82.81 81 ASN A N 1
ATOM 698 C CA . ASN A 1 81 ? -17.512 -0.975 7.553 1.00 82.81 81 ASN A CA 1
ATOM 699 C C . ASN A 1 81 ? -18.394 -1.475 8.699 1.00 82.81 81 ASN A C 1
ATOM 701 O O . ASN A 1 81 ? -19.246 -0.732 9.176 1.00 82.81 81 ASN A O 1
ATOM 705 N N . GLU A 1 82 ? -18.188 -2.713 9.148 1.00 83.25 82 GLU A N 1
ATOM 706 C CA . GLU A 1 82 ? -18.887 -3.263 10.306 1.00 83.25 82 GLU A CA 1
ATOM 707 C C . GLU A 1 82 ? -18.535 -2.476 11.576 1.00 83.25 82 GLU A C 1
ATOM 709 O O . GLU A 1 82 ? -19.418 -1.995 12.280 1.00 83.25 82 GLU A O 1
ATOM 714 N N . LEU A 1 83 ? -17.244 -2.252 11.832 1.00 81.31 83 LEU A N 1
ATOM 715 C CA . LEU A 1 83 ? -16.803 -1.516 13.015 1.00 81.31 83 LEU A CA 1
ATOM 716 C C . LEU A 1 83 ? -17.181 -0.039 12.984 1.00 81.31 83 LEU A C 1
ATOM 718 O O . LEU A 1 83 ? -17.491 0.523 14.029 1.00 81.31 83 LEU A O 1
ATOM 722 N N . LYS A 1 84 ? -17.224 0.578 11.801 1.00 80.75 84 LYS A N 1
ATOM 723 C CA . LYS A 1 84 ? -17.718 1.948 11.627 1.00 80.75 84 LYS A CA 1
ATOM 724 C C . LYS A 1 84 ? -19.196 2.095 12.004 1.00 80.75 84 LYS A C 1
ATOM 726 O O . LYS A 1 84 ? -19.594 3.164 12.445 1.00 80.75 84 LYS A O 1
ATOM 731 N N . LYS A 1 85 ? -20.009 1.049 11.822 1.00 78.19 85 LYS A N 1
ATOM 732 C CA . LYS A 1 85 ? -21.434 1.060 12.195 1.00 78.19 85 LYS A CA 1
ATOM 733 C C . LYS A 1 85 ? -21.655 0.843 13.691 1.00 78.19 85 LYS A C 1
ATOM 735 O O . LYS A 1 85 ? -22.620 1.355 14.237 1.00 78.19 85 LYS A O 1
ATOM 740 N N . VAL A 1 86 ? -20.786 0.061 14.330 1.00 71.94 86 VAL A N 1
ATOM 741 C CA . VAL A 1 86 ? -20.938 -0.348 15.736 1.00 71.94 86 VAL A CA 1
ATOM 742 C C . VAL A 1 86 ? -20.286 0.647 16.695 1.00 71.94 86 VAL A C 1
ATOM 744 O O . VAL A 1 86 ? -20.754 0.836 17.813 1.00 71.94 86 VAL A O 1
ATOM 747 N N . ALA A 1 87 ? -19.195 1.286 16.279 1.00 63.84 87 ALA A N 1
ATOM 748 C CA . ALA A 1 87 ? -18.446 2.189 17.130 1.00 63.84 87 ALA A CA 1
ATOM 749 C C . ALA A 1 87 ? -18.829 3.651 16.856 1.00 63.84 87 ALA A C 1
ATOM 751 O O . ALA A 1 87 ? -18.477 4.189 15.810 1.00 63.84 87 ALA A O 1
ATOM 752 N N . ASN A 1 88 ? -19.416 4.337 17.845 1.00 68.75 88 ASN A N 1
ATOM 753 C CA . ASN A 1 88 ? -19.457 5.811 17.922 1.00 68.75 88 ASN A CA 1
ATOM 754 C C . ASN A 1 88 ? -18.057 6.393 18.228 1.00 68.75 88 ASN A C 1
ATOM 756 O O . ASN A 1 88 ? -17.875 7.259 19.080 1.00 68.75 88 ASN A O 1
ATOM 760 N N . LEU A 1 89 ? -17.027 5.860 17.576 1.00 69.25 89 LEU A N 1
ATOM 761 C CA . LEU A 1 89 ? -15.643 6.281 17.725 1.00 69.25 89 LEU A CA 1
ATOM 762 C C . LEU A 1 89 ? -15.238 7.066 16.484 1.00 69.25 89 LEU A C 1
ATOM 764 O O . LEU A 1 89 ? -15.657 6.749 15.371 1.00 69.25 89 LEU A O 1
ATOM 768 N N . LYS A 1 90 ? -14.352 8.050 16.660 1.00 68.75 90 LYS A N 1
ATOM 769 C CA . LYS A 1 90 ? -13.659 8.660 15.525 1.00 68.75 90 LYS A CA 1
ATOM 770 C C . LYS A 1 90 ? -12.978 7.552 14.716 1.00 68.75 90 LYS A C 1
ATOM 772 O O . LYS A 1 90 ? -12.206 6.759 15.258 1.00 68.75 90 LYS A O 1
ATOM 777 N N . THR A 1 91 ? -13.289 7.478 13.424 1.00 70.75 91 THR A N 1
ATOM 778 C CA . THR A 1 91 ? -12.749 6.460 12.516 1.00 70.75 91 THR A CA 1
ATOM 779 C C . THR A 1 91 ? -11.630 7.039 11.667 1.00 70.75 91 THR A C 1
ATOM 781 O O . THR A 1 91 ? -11.838 8.026 10.961 1.00 70.75 91 THR A O 1
ATOM 784 N N . SER A 1 92 ? -10.467 6.393 11.671 1.00 66.62 92 SER A N 1
ATOM 785 C CA . SER A 1 92 ? -9.391 6.684 10.723 1.00 66.62 92 SER A CA 1
ATOM 786 C C . SER A 1 92 ? -9.704 6.097 9.348 1.00 66.62 92 SER A C 1
ATOM 788 O O . SER A 1 92 ? -10.513 5.178 9.216 1.00 66.62 92 SER A O 1
ATOM 790 N N . SER A 1 93 ? -9.055 6.596 8.296 1.00 68.50 93 SER A N 1
ATOM 791 C CA . SER A 1 93 ? -9.101 5.930 6.990 1.00 68.50 93 SER A CA 1
ATOM 792 C C . SER A 1 93 ? -8.334 4.600 7.032 1.00 68.50 93 SER A C 1
ATOM 794 O O . SER A 1 93 ? -7.379 4.444 7.791 1.00 68.50 93 SER A O 1
ATOM 796 N N . LEU A 1 94 ? -8.699 3.639 6.176 1.00 67.88 94 LEU A N 1
ATOM 797 C CA . LEU A 1 94 ? -7.982 2.357 6.061 1.00 67.88 94 LEU A CA 1
ATOM 798 C C . LEU A 1 94 ? -6.473 2.537 5.834 1.00 67.88 94 LEU A C 1
ATOM 800 O O . LEU A 1 94 ? -5.671 1.783 6.377 1.00 67.88 94 LEU A O 1
ATOM 804 N N . ARG A 1 95 ? -6.085 3.573 5.084 1.00 62.19 95 ARG A N 1
ATOM 805 C CA . ARG A 1 95 ? -4.682 3.920 4.827 1.00 62.19 95 ARG A CA 1
ATOM 806 C C . ARG A 1 95 ? -3.906 4.211 6.113 1.00 62.19 95 ARG A C 1
ATOM 808 O O . ARG A 1 95 ? -2.735 3.891 6.196 1.00 62.19 95 ARG A O 1
ATOM 815 N N . ILE A 1 96 ? -4.567 4.788 7.111 1.00 61.06 96 ILE A N 1
ATOM 816 C CA . ILE A 1 96 ? -3.973 5.120 8.407 1.00 61.06 96 ILE A CA 1
ATOM 817 C C . ILE A 1 96 ? -3.868 3.886 9.319 1.00 61.06 96 ILE A C 1
ATOM 819 O O . ILE A 1 96 ? -2.982 3.829 10.161 1.00 61.06 96 ILE A O 1
ATOM 823 N N . ILE A 1 97 ? -4.760 2.902 9.177 1.00 61.50 97 ILE A N 1
ATOM 824 C CA . ILE A 1 97 ? -4.793 1.706 10.044 1.00 61.50 97 ILE A CA 1
ATOM 825 C C . ILE A 1 97 ? -3.708 0.691 9.668 1.00 61.50 97 ILE A C 1
ATOM 827 O O . ILE A 1 97 ? -3.218 -0.032 10.535 1.00 61.50 97 ILE A O 1
ATOM 831 N N . PHE A 1 98 ? -3.376 0.621 8.377 1.00 59.53 98 PHE A N 1
ATOM 832 C CA . PHE A 1 98 ? -2.417 -0.331 7.807 1.00 59.53 98 PHE A CA 1
ATOM 833 C C . PHE A 1 98 ? -1.059 0.290 7.452 1.00 59.53 98 PHE A C 1
ATOM 835 O O . PHE A 1 98 ? -0.224 -0.412 6.882 1.00 59.53 98 PHE A O 1
ATOM 842 N N . ASN A 1 99 ? -0.861 1.575 7.757 1.00 48.31 99 ASN A N 1
ATOM 843 C CA . ASN A 1 99 ? 0.460 2.202 7.735 1.00 48.31 99 ASN A CA 1
ATOM 844 C C . ASN A 1 99 ? 1.275 1.804 8.971 1.00 48.31 99 ASN A C 1
ATOM 846 O O . ASN A 1 99 ? 0.662 1.593 10.045 1.00 48.31 99 ASN A O 1
#

Sequence (99 aa):
MSICAIAKQIKKSLSTASREIKRKSNYFNWYQFEDENKKTVRQHIHNYMFRYSVNFEFKSFSKLFKNKYNKKYFGIKATYNELKKVANLKTSSLRIIFN

Foldseek 3Di:
DDLVVQCVVVVHDSVVSVVQLVVQQDPVSDRDDDDVVVVVVVVVVVCVVLVPPCVVQCVVVLVVLVVPDDPVPDDSVVSLVVSVVVDPGDDDPSVSSVD

pLDDT: mean 74.68, std 9.1, range [48.31, 92.38]

Radius of gyration: 19.81 Å; chains: 1; bounding box: 40×27×49 Å